Protein AF-A0A151RKY5-F1 (afdb_monomer)

Mean predicted aligned error: 9.1 Å

Radius of gyration: 17.98 Å; Cα contacts (8 Å, |Δi|>4): 87; chains: 1; bounding box: 35×40×43 Å

pLDDT: mean 82.79, std 9.02, range [46.06, 93.94]

Sequence (95 aa):
VWPASKDGEYFVRSAYNVIVNKDIFGELPLYNYLWSKFLPSKVYGFAWRSMLNKLPTKQNLIKRGILQAGDGYCIWCGHDLETMSHLFFEFPFAY

Solvent-accessible surface area (backbone atoms only — not comparable to full-atom values): 5719 Å² total; per-residue 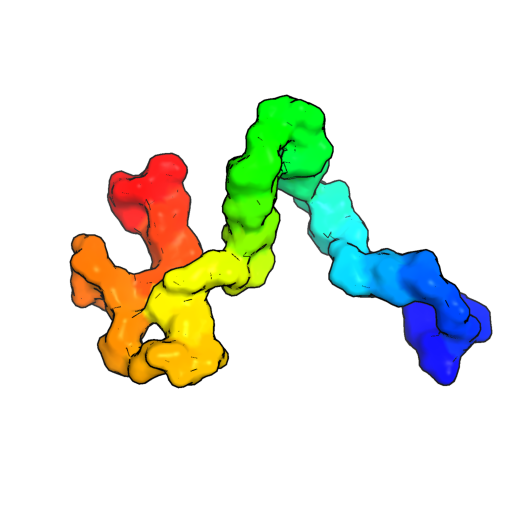(Å²): 120,34,87,80,32,98,85,30,56,83,46,73,68,45,55,48,46,63,74,64,33,46,82,71,44,67,71,35,70,64,46,62,59,50,73,35,93,85,53,55,70,70,56,34,56,48,52,54,34,50,77,69,69,63,51,88,32,44,47,52,29,32,76,68,68,75,42,57,83,87,65,23,49,23,85,86,76,66,75,50,62,24,38,70,58,39,60,54,68,70,37,96,82,31,120

Secondary structure (DSSP, 8-state):
--TTSTTS---HHHHHHHHHTHHHHTT-HHHHHHTSTTS-HHHHHHHHHHHTT-S--HHHHHHTTSS-GGGGB-TTTSSSB--HHIIIIISTT--

Organism: Cajanus cajan (NCBI:txid3821)

InterPro domains:
  IPR026960 Reverse transcriptase zinc-binding domain [PF13966] (10-94)

Structure (mmCIF, N/CA/C/O backbone):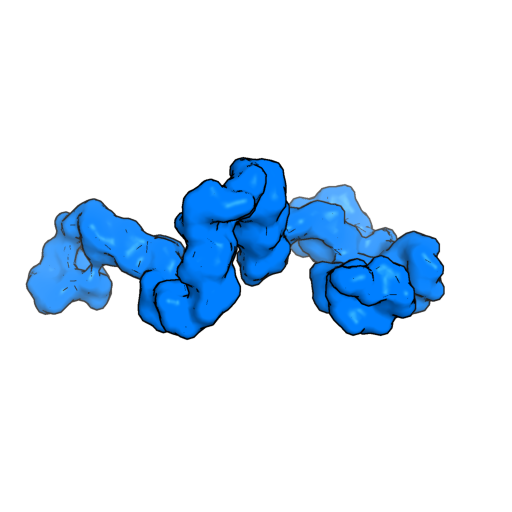
data_AF-A0A151RKY5-F1
#
_entry.id   AF-A0A151RKY5-F1
#
loop_
_atom_site.group_PDB
_atom_site.id
_atom_site.type_symbol
_atom_site.label_atom_id
_atom_site.label_alt_id
_atom_site.label_comp_id
_atom_site.label_asym_id
_atom_site.label_entity_id
_atom_site.label_seq_id
_atom_site.pdbx_PDB_ins_code
_atom_site.Cartn_x
_atom_site.Cartn_y
_atom_site.Cartn_z
_atom_site.occupancy
_atom_site.B_iso_or_equiv
_atom_site.auth_seq_id
_atom_site.auth_comp_id
_atom_site.auth_asym_id
_atom_site.auth_atom_id
_atom_site.pdbx_PDB_model_num
ATOM 1 N N . VAL A 1 1 ? -16.058 -26.335 15.783 1.00 78.12 1 VAL A N 1
ATOM 2 C CA . VAL A 1 1 ? -15.433 -25.696 16.964 1.00 78.12 1 VAL A CA 1
ATOM 3 C C . VAL A 1 1 ? -14.606 -24.520 16.467 1.00 78.12 1 VAL A C 1
ATOM 5 O O . VAL A 1 1 ? -13.781 -24.721 15.583 1.00 78.12 1 VAL A O 1
ATOM 8 N N . TRP A 1 2 ? -14.892 -23.302 16.926 1.00 87.25 2 TRP A N 1
ATOM 9 C CA . TRP A 1 2 ? -14.193 -22.076 16.529 1.00 87.25 2 TRP A CA 1
ATOM 10 C C . TRP A 1 2 ? -12.852 -21.960 17.283 1.00 87.25 2 TRP A C 1
ATOM 12 O O . TRP A 1 2 ? -12.866 -21.837 18.506 1.00 87.25 2 TRP A O 1
ATOM 22 N N . PRO A 1 3 ? -11.695 -21.996 16.595 1.00 84.50 3 PRO A N 1
ATOM 23 C CA . PRO A 1 3 ? -10.386 -22.152 17.242 1.00 84.50 3 PRO A CA 1
ATOM 24 C C . PRO A 1 3 ? -9.913 -20.909 18.006 1.00 84.50 3 PRO A C 1
ATOM 26 O O . PRO A 1 3 ? -9.039 -21.010 18.858 1.00 84.50 3 PRO A O 1
ATOM 29 N N . ALA A 1 4 ? -10.485 -19.736 17.721 1.00 80.88 4 ALA A N 1
ATOM 30 C CA . ALA A 1 4 ? -10.131 -18.484 18.389 1.00 80.88 4 ALA A CA 1
ATOM 31 C C . ALA A 1 4 ? -11.047 -18.143 19.580 1.00 80.88 4 ALA A C 1
ATOM 33 O O . ALA A 1 4 ? -11.061 -17.003 20.044 1.00 80.88 4 ALA A O 1
ATOM 34 N N . SER A 1 5 ? -11.822 -19.112 20.071 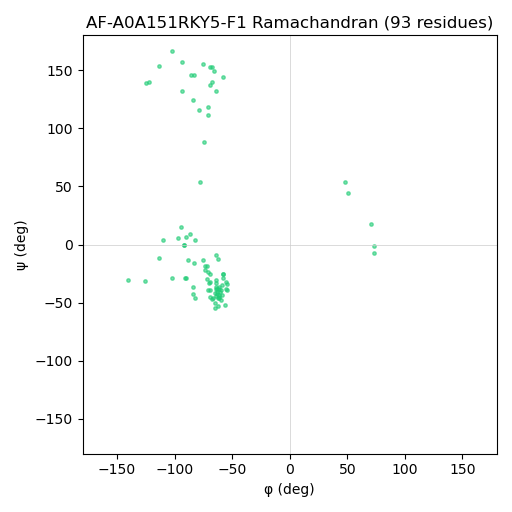1.00 84.62 5 SER A N 1
ATOM 35 C CA . SER A 1 5 ? -12.530 -19.026 21.349 1.00 84.62 5 SER A CA 1
ATOM 36 C C . SER A 1 5 ? -12.147 -20.216 22.219 1.00 84.62 5 SER A C 1
ATOM 38 O O . SER A 1 5 ? -12.063 -21.340 21.729 1.00 84.62 5 SER A O 1
ATOM 40 N N . LYS A 1 6 ? -11.937 -19.968 23.515 1.00 81.69 6 LYS A N 1
ATOM 41 C CA . LYS A 1 6 ? -11.595 -21.012 24.495 1.00 81.69 6 LYS A CA 1
ATOM 42 C C . LYS A 1 6 ? -12.724 -22.029 24.664 1.00 81.69 6 LYS A C 1
ATOM 44 O O . LYS A 1 6 ? -12.452 -23.204 24.871 1.00 81.69 6 LYS A O 1
ATOM 49 N N . ASP A 1 7 ? -13.960 -21.574 24.486 1.00 87.75 7 ASP A N 1
ATOM 50 C CA . ASP A 1 7 ? -15.166 -22.388 24.642 1.00 87.75 7 ASP A CA 1
ATOM 51 C C . ASP A 1 7 ? -15.603 -23.026 23.312 1.00 87.75 7 ASP A C 1
ATOM 53 O O . ASP A 1 7 ? -16.604 -23.731 23.238 1.00 87.75 7 ASP A O 1
ATOM 57 N N . GLY A 1 8 ? -14.869 -22.771 22.220 1.00 85.75 8 GLY A N 1
ATOM 58 C CA . GLY A 1 8 ? -15.172 -23.333 20.905 1.00 85.75 8 GLY A CA 1
ATOM 59 C C . GLY A 1 8 ? -16.391 -22.727 20.203 1.00 85.75 8 GLY A C 1
ATOM 60 O O . GLY A 1 8 ? -16.688 -23.111 19.065 1.00 85.75 8 GLY A O 1
ATOM 61 N N . GLU A 1 9 ? -17.074 -21.781 20.846 1.00 90.00 9 GLU A N 1
ATOM 62 C CA . GLU A 1 9 ? -18.215 -21.049 20.301 1.00 90.00 9 GLU A CA 1
ATOM 63 C C . GLU A 1 9 ? -17.781 -19.866 19.430 1.00 90.00 9 GLU A C 1
ATOM 65 O O . GLU A 1 9 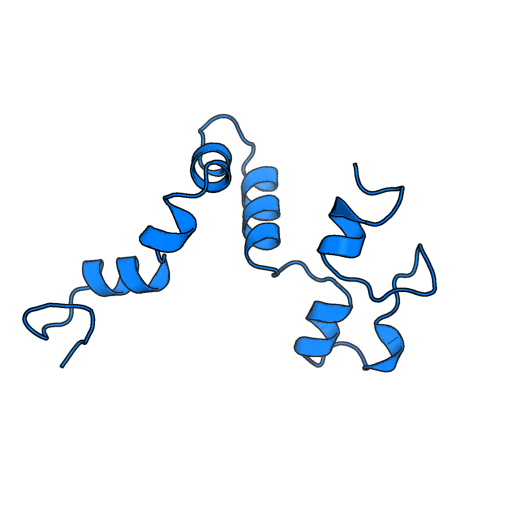? -16.768 -19.202 19.676 1.00 90.00 9 GLU A O 1
ATOM 70 N N . TYR A 1 10 ? -18.565 -19.597 18.388 1.00 86.62 10 TYR A N 1
ATOM 71 C CA . TYR A 1 10 ? -18.326 -18.479 17.487 1.00 86.62 10 TYR A CA 1
ATOM 72 C C . TYR A 1 10 ? -18.923 -17.190 18.052 1.00 86.62 10 TYR A C 1
ATOM 74 O O . TYR A 1 10 ? -20.133 -17.086 18.243 1.00 86.62 10 TYR A O 1
ATOM 82 N N . PHE A 1 11 ? -18.085 -16.165 18.198 1.00 89.00 11 PHE A N 1
ATOM 83 C CA . PHE A 1 11 ? -18.529 -14.803 18.472 1.00 89.00 11 PHE A CA 1
ATOM 84 C C . PHE A 1 11 ? -18.025 -13.847 17.391 1.00 89.00 11 PHE A C 1
ATOM 86 O O . PHE A 1 11 ? -16.860 -13.889 16.989 1.00 89.00 11 PHE A O 1
ATOM 93 N N . VAL A 1 12 ? -18.873 -12.896 16.983 1.00 86.88 12 VAL A N 1
ATOM 94 C CA . VAL A 1 12 ? -18.489 -11.830 16.036 1.00 86.88 12 VAL A CA 1
ATOM 95 C C . VAL A 1 12 ? -17.259 -11.070 16.542 1.00 86.88 12 VAL A C 1
ATOM 97 O O . VAL A 1 12 ? -16.349 -10.776 15.774 1.00 86.88 12 VAL A O 1
ATOM 100 N N . ARG A 1 13 ? -17.173 -10.827 17.858 1.00 82.69 13 ARG A N 1
ATOM 101 C CA . ARG A 1 13 ? -16.010 -10.194 18.497 1.00 82.69 13 ARG A CA 1
ATOM 102 C C . ARG A 1 13 ? -14.725 -11.013 18.333 1.00 82.69 13 ARG A C 1
ATOM 104 O O . ARG A 1 13 ? -13.685 -10.430 18.039 1.00 82.69 13 ARG A O 1
ATOM 111 N N . SER A 1 14 ? -14.774 -12.337 18.513 1.00 85.31 14 SER A N 1
ATOM 112 C CA . SER A 1 14 ? -13.584 -13.182 18.338 1.00 85.31 14 SER A CA 1
ATOM 113 C C . SER A 1 14 ? -13.168 -13.264 16.872 1.00 85.31 14 SER A C 1
ATOM 115 O O . SER A 1 14 ? -11.983 -13.170 16.578 1.00 85.31 14 SER A O 1
ATOM 117 N N . ALA A 1 15 ? -14.127 -13.354 15.945 1.00 84.75 15 ALA A N 1
ATOM 118 C CA . ALA A 1 15 ? -13.851 -13.321 14.509 1.00 84.75 15 ALA A CA 1
ATOM 119 C C . ALA A 1 15 ? -13.209 -11.996 14.081 1.00 84.75 15 ALA A C 1
ATOM 121 O O . ALA A 1 15 ? -12.186 -11.991 13.402 1.00 84.75 15 ALA A O 1
ATOM 122 N N . TYR A 1 16 ? -13.754 -10.872 14.549 1.00 82.62 16 TYR A N 1
ATOM 123 C CA . TYR A 1 16 ? -13.194 -9.551 14.290 1.00 82.62 16 TYR A CA 1
ATOM 124 C C . TYR A 1 16 ? -11.757 -9.420 14.808 1.00 82.62 16 TYR A C 1
ATOM 126 O O . TYR A 1 16 ? -10.897 -8.913 14.095 1.00 82.62 16 TYR A O 1
ATOM 134 N N . ASN A 1 17 ? -11.464 -9.914 16.014 1.00 78.81 17 ASN A N 1
ATOM 135 C CA . ASN A 1 17 ? -10.109 -9.865 16.569 1.00 78.81 17 ASN A CA 1
ATOM 136 C C . ASN A 1 17 ? -9.104 -10.695 15.756 1.00 78.81 17 ASN A C 1
ATOM 138 O O . ASN A 1 17 ? -7.986 -10.232 15.549 1.00 78.81 17 ASN A O 1
ATOM 142 N N . VAL A 1 18 ? -9.510 -11.864 15.248 1.00 81.62 18 VAL A N 1
ATOM 143 C CA . VAL A 1 18 ? -8.681 -12.679 14.341 1.00 81.62 18 VAL A CA 1
ATOM 144 C C . VAL A 1 18 ? -8.417 -11.944 13.026 1.00 81.62 18 VAL A C 1
ATOM 146 O O . VAL A 1 18 ? -7.283 -11.913 12.558 1.00 81.62 18 VAL A O 1
ATOM 149 N N . ILE A 1 19 ? -9.447 -11.325 12.441 1.00 78.12 19 ILE A N 1
ATOM 150 C CA . ILE A 1 19 ? -9.344 -10.620 11.153 1.00 78.12 19 ILE A CA 1
ATOM 151 C C . ILE A 1 19 ? -8.471 -9.369 11.270 1.00 78.12 19 ILE A C 1
ATOM 153 O O . ILE A 1 19 ? -7.617 -9.127 10.421 1.00 78.12 19 ILE A O 1
ATOM 157 N N . VAL A 1 20 ? -8.696 -8.562 12.307 1.00 73.69 20 VAL A N 1
ATOM 158 C CA . VAL A 1 20 ? -7.935 -7.326 12.534 1.00 73.69 20 VAL A CA 1
ATOM 159 C C . VAL A 1 20 ? -6.524 -7.629 13.022 1.00 73.69 20 VAL A C 1
ATOM 161 O O . VAL A 1 20 ? -5.644 -6.793 12.853 1.00 73.69 20 VAL A O 1
ATOM 164 N N . ASN A 1 21 ? -6.306 -8.818 13.593 1.00 69.88 21 ASN A N 1
ATOM 165 C CA . ASN A 1 21 ? -5.024 -9.272 14.110 1.00 69.88 21 ASN A CA 1
ATOM 166 C C . ASN A 1 21 ? -4.373 -8.194 14.991 1.00 69.88 21 ASN A C 1
ATOM 168 O O . ASN A 1 21 ? -3.263 -7.717 14.741 1.00 69.88 21 ASN A O 1
ATOM 172 N N . LYS A 1 22 ? -5.148 -7.734 15.984 1.00 64.75 22 LYS A N 1
ATOM 173 C CA . LYS A 1 22 ? -4.762 -6.625 16.866 1.00 64.75 22 LYS A CA 1
ATOM 174 C C . LYS A 1 22 ? -3.458 -6.891 17.610 1.00 64.75 22 LYS A C 1
ATOM 176 O O . LYS A 1 22 ? -2.790 -5.928 17.949 1.00 64.75 22 LYS A O 1
ATOM 181 N N . ASP A 1 23 ? -3.092 -8.148 17.817 1.00 65.12 23 ASP A N 1
ATOM 182 C CA . ASP A 1 23 ? -1.837 -8.506 18.472 1.00 65.12 23 ASP A CA 1
ATOM 183 C C . ASP A 1 23 ? -0.629 -8.192 17.568 1.00 65.12 23 ASP A C 1
ATOM 185 O O . ASP A 1 23 ? 0.402 -7.747 18.051 1.00 65.12 23 ASP A O 1
ATOM 189 N N . ILE A 1 24 ? -0.770 -8.312 16.240 1.00 64.81 24 ILE A N 1
ATOM 190 C CA . ILE A 1 24 ? 0.286 -7.940 15.282 1.00 64.81 24 ILE A CA 1
ATOM 191 C C . ILE A 1 24 ? 0.278 -6.434 14.994 1.00 64.81 24 ILE A C 1
ATOM 193 O O . ILE A 1 24 ? 1.327 -5.793 14.969 1.00 64.81 24 ILE A O 1
ATOM 197 N N . PHE A 1 25 ? -0.898 -5.850 14.740 1.00 65.44 25 PHE A N 1
ATOM 198 C CA . PHE A 1 25 ? -0.988 -4.452 14.299 1.00 65.44 25 PHE A CA 1
ATOM 199 C C . PHE A 1 25 ? -1.131 -3.441 15.434 1.00 65.44 25 PHE A C 1
ATOM 201 O O . PHE A 1 25 ? -0.699 -2.305 15.280 1.00 65.44 25 PHE A O 1
ATOM 208 N N . GLY A 1 26 ? -1.717 -3.821 16.565 1.00 63.28 26 GLY A N 1
ATOM 209 C CA . GLY A 1 26 ? -1.937 -2.926 17.703 1.00 63.28 26 GLY A CA 1
ATOM 210 C C . GLY A 1 26 ? -0.653 -2.545 18.440 1.00 63.28 26 GLY A C 1
ATOM 211 O O . GLY A 1 26 ? -0.608 -1.474 19.046 1.00 63.28 26 GLY A O 1
ATOM 212 N N . GLU A 1 27 ? 0.392 -3.370 18.342 1.00 65.88 27 GLU A N 1
ATOM 213 C CA . GLU A 1 27 ? 1.713 -3.086 18.918 1.00 65.88 27 GLU A CA 1
ATOM 214 C C . GLU A 1 27 ? 2.588 -2.202 18.018 1.00 65.88 27 GLU A C 1
ATOM 216 O O . GLU A 1 27 ? 3.550 -1.602 18.493 1.00 65.88 27 GLU A O 1
ATOM 221 N N . LEU A 1 28 ? 2.250 -2.059 16.730 1.00 69.62 28 LEU A N 1
ATOM 222 C CA . LEU A 1 28 ? 2.981 -1.189 15.811 1.00 69.62 28 LEU A CA 1
ATOM 223 C C . LEU A 1 28 ? 2.704 0.287 16.160 1.00 69.62 28 LEU A C 1
ATOM 225 O O . LEU A 1 28 ? 1.569 0.746 15.994 1.00 69.62 28 LEU A O 1
ATOM 229 N N . PRO A 1 29 ? 3.720 1.092 16.539 1.00 71.69 29 PRO A N 1
ATOM 230 C CA . PRO A 1 29 ? 3.536 2.523 16.813 1.00 71.69 29 PRO A CA 1
ATOM 231 C C . PRO A 1 29 ? 2.909 3.277 15.630 1.00 71.69 29 PRO A C 1
ATOM 233 O O . PRO A 1 29 ? 2.109 4.196 15.808 1.00 71.69 29 PRO A O 1
ATOM 236 N N . LEU A 1 30 ? 3.215 2.817 14.411 1.00 74.69 30 LEU A N 1
ATOM 237 C CA . LEU A 1 30 ? 2.631 3.288 13.158 1.00 74.69 30 LEU A CA 1
ATOM 238 C C . LEU A 1 30 ? 1.109 3.116 13.103 1.00 74.69 30 LEU A C 1
ATOM 240 O O . LEU A 1 30 ? 0.435 4.019 12.625 1.00 74.69 30 LEU A O 1
ATOM 244 N N . TYR A 1 31 ? 0.544 2.020 13.616 1.00 76.75 31 TYR A N 1
ATOM 245 C CA . TYR A 1 31 ? -0.908 1.822 13.632 1.00 76.75 31 TYR A CA 1
ATOM 246 C C . TYR A 1 31 ? -1.584 2.903 14.482 1.00 76.75 31 TYR A C 1
ATOM 248 O O . TYR A 1 31 ? -2.447 3.628 13.992 1.00 76.75 31 TYR A O 1
ATOM 256 N N . ASN A 1 32 ? -1.137 3.092 15.725 1.00 76.25 32 ASN A N 1
ATOM 257 C CA . ASN A 1 32 ? -1.709 4.100 16.623 1.00 76.25 32 ASN A CA 1
ATOM 258 C C . ASN A 1 32 ? -1.565 5.529 16.073 1.00 76.25 32 ASN A C 1
ATOM 260 O O . ASN A 1 32 ? -2.484 6.337 16.205 1.00 76.25 32 ASN A O 1
ATOM 264 N N . TYR A 1 33 ? -0.446 5.826 15.408 1.00 78.56 33 TYR A N 1
ATOM 265 C CA . TYR A 1 33 ? -0.243 7.109 14.740 1.00 78.56 33 TYR A CA 1
ATOM 266 C C . TYR A 1 33 ? -1.189 7.301 13.546 1.00 78.56 33 TYR A C 1
ATOM 268 O O . TYR A 1 33 ? -1.826 8.351 13.425 1.00 78.56 33 TYR A O 1
ATOM 276 N N . LEU A 1 34 ? -1.332 6.277 12.697 1.00 78.62 34 LEU A N 1
ATOM 277 C CA . LEU A 1 34 ? -2.192 6.321 11.514 1.00 78.62 34 LEU A CA 1
ATOM 278 C C . LEU A 1 34 ? -3.661 6.545 11.861 1.00 78.62 34 LEU A C 1
ATOM 280 O O . LEU A 1 34 ? -4.348 7.295 11.172 1.00 78.62 34 LEU A O 1
ATOM 284 N N . TRP A 1 35 ? -4.129 5.939 12.946 1.00 77.62 35 TRP A N 1
ATOM 285 C CA . TRP A 1 35 ? -5.504 6.085 13.420 1.00 77.62 35 TRP A CA 1
ATOM 286 C C . TRP A 1 35 ? -5.722 7.289 14.347 1.00 77.62 35 TRP A C 1
ATOM 288 O O . TRP A 1 35 ? -6.794 7.427 14.941 1.00 77.62 35 TRP A O 1
ATOM 298 N N . SER A 1 36 ? -4.733 8.176 14.481 1.00 76.12 36 SER A N 1
ATOM 299 C CA . SER A 1 36 ? -4.895 9.421 15.229 1.00 76.12 36 SER A CA 1
ATOM 300 C C . SER A 1 36 ? -5.836 10.393 14.503 1.00 76.12 36 SER A C 1
ATOM 302 O O . SER A 1 36 ? -5.935 10.411 13.277 1.00 76.12 36 SER A O 1
ATOM 304 N N . LYS A 1 37 ? -6.516 11.268 15.258 1.00 74.44 37 LYS A N 1
ATOM 305 C CA . LYS A 1 37 ? -7.454 12.267 14.701 1.00 74.44 37 LYS A CA 1
ATOM 306 C C . LYS A 1 37 ? -6.801 13.319 13.793 1.00 74.44 37 LYS A C 1
A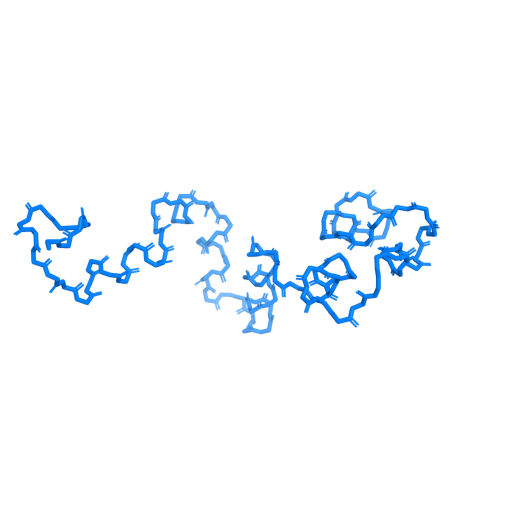TOM 308 O O . LYS A 1 37 ? -7.515 14.107 13.182 1.00 74.44 37 LYS A O 1
ATOM 313 N N . PHE A 1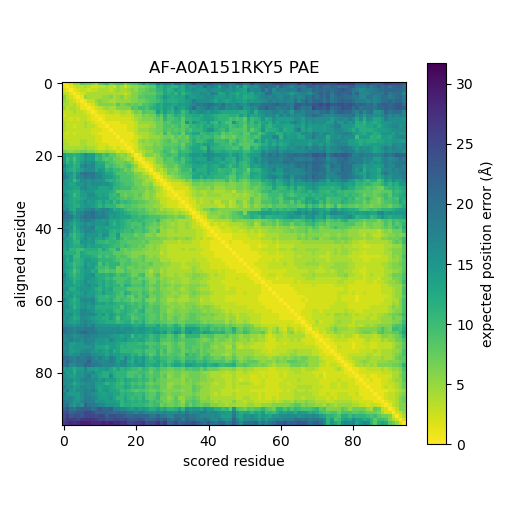 38 ? -5.472 13.368 13.737 1.00 78.69 38 PHE A N 1
ATOM 314 C CA . PHE A 1 38 ? -4.729 14.431 13.065 1.00 78.69 38 PHE A CA 1
ATOM 315 C C . PHE A 1 38 ? -4.465 14.159 11.582 1.00 78.69 38 PHE A C 1
ATOM 317 O O . PHE A 1 38 ? -4.093 15.081 10.859 1.00 78.69 38 PHE A O 1
ATOM 324 N N . LEU A 1 39 ? -4.665 12.926 11.106 1.00 81.56 39 LEU A N 1
ATOM 325 C CA . LEU A 1 39 ? -4.383 12.576 9.718 1.00 81.56 39 LEU A CA 1
ATOM 326 C C . LEU A 1 39 ? -5.627 12.714 8.831 1.00 81.56 39 LEU A C 1
ATOM 328 O O . LEU A 1 39 ? -6.688 12.175 9.156 1.00 81.56 39 LEU A O 1
ATOM 332 N N . PRO A 1 40 ? -5.514 13.380 7.666 1.00 86.69 40 PRO A N 1
ATOM 333 C CA . PRO A 1 40 ? -6.582 13.390 6.679 1.00 86.69 40 PRO A CA 1
ATOM 334 C C . PRO A 1 40 ? -6.943 11.967 6.236 1.00 86.69 40 PRO A C 1
ATOM 336 O O . PRO A 1 40 ? -6.069 11.121 6.038 1.00 86.69 40 PRO A O 1
ATOM 339 N N . SER A 1 41 ? -8.228 11.722 5.971 1.00 83.19 41 SER A N 1
ATOM 340 C CA . SER A 1 41 ? -8.744 10.400 5.578 1.00 83.19 41 SER A CA 1
ATOM 341 C C . SER A 1 41 ? -8.030 9.792 4.363 1.00 83.19 41 SER A C 1
ATOM 343 O O . SER A 1 41 ? -7.825 8.581 4.301 1.00 83.19 41 SER A O 1
ATOM 345 N N . LYS A 1 42 ? -7.594 10.631 3.414 1.00 83.94 42 LYS A N 1
ATOM 346 C CA . LYS A 1 42 ? -6.810 10.207 2.243 1.00 83.94 42 LYS A CA 1
ATOM 347 C C . LYS A 1 42 ? -5.437 9.649 2.626 1.00 83.94 42 LYS A C 1
ATOM 349 O O . LYS A 1 42 ? -5.024 8.637 2.068 1.00 83.94 42 LYS A O 1
ATOM 354 N N . VAL A 1 43 ? -4.756 10.291 3.576 1.00 84.81 43 VAL A N 1
ATOM 355 C CA . VAL A 1 43 ? -3.429 9.876 4.055 1.00 84.81 43 VAL A CA 1
ATOM 356 C C . VAL A 1 43 ? -3.553 8.573 4.828 1.00 84.81 43 VAL A C 1
ATOM 358 O O . VAL A 1 43 ? -2.821 7.625 4.555 1.00 84.81 43 VAL A O 1
ATOM 361 N N . TYR A 1 44 ? -4.549 8.498 5.712 1.00 85.50 44 TYR A N 1
ATOM 362 C CA . TYR A 1 44 ? -4.863 7.288 6.458 1.00 85.50 44 TYR A CA 1
ATOM 363 C C . TYR A 1 44 ? -5.125 6.092 5.520 1.00 85.50 44 TYR A C 1
ATOM 365 O O . TYR A 1 44 ? -4.483 5.046 5.633 1.00 85.50 44 TYR A O 1
ATOM 373 N N . GLY A 1 45 ? -6.020 6.260 4.541 1.00 85.88 45 GLY A N 1
ATOM 374 C CA . GLY A 1 45 ? -6.368 5.190 3.607 1.00 85.88 45 GLY A CA 1
ATOM 375 C C . GLY A 1 45 ? -5.194 4.758 2.728 1.00 85.88 45 GLY A C 1
ATOM 376 O O . GLY A 1 45 ? -5.042 3.570 2.441 1.00 85.88 45 GLY A O 1
ATOM 377 N N . PHE A 1 46 ? -4.346 5.701 2.318 1.00 87.50 46 PHE A N 1
ATOM 378 C CA . PHE A 1 46 ? -3.127 5.392 1.581 1.00 87.50 46 PHE A CA 1
ATOM 379 C C . PHE A 1 46 ? -2.150 4.582 2.435 1.00 87.50 46 PHE A C 1
ATOM 381 O O . PHE A 1 46 ? -1.786 3.477 2.045 1.00 87.50 46 PHE A O 1
ATOM 388 N N . ALA A 1 47 ? -1.794 5.076 3.620 1.00 86.31 47 ALA A N 1
ATOM 389 C CA . ALA A 1 47 ? -0.822 4.428 4.490 1.00 86.31 47 ALA A CA 1
ATOM 390 C C . ALA A 1 47 ? -1.279 3.040 4.960 1.00 86.31 47 ALA A C 1
ATOM 392 O O . ALA A 1 47 ? -0.484 2.102 4.972 1.00 86.31 47 ALA A O 1
ATOM 393 N N . TRP A 1 48 ? -2.570 2.865 5.257 1.00 85.88 48 TRP A N 1
ATOM 394 C CA . TRP A 1 48 ? -3.119 1.549 5.580 1.00 85.88 48 TRP A CA 1
ATOM 395 C C . TRP A 1 48 ? -2.968 0.561 4.417 1.00 85.88 48 TRP A C 1
ATOM 397 O O . TRP A 1 48 ? -2.509 -0.569 4.593 1.00 85.88 48 TRP A O 1
ATOM 407 N N . ARG A 1 49 ? -3.289 0.995 3.191 1.00 88.56 49 ARG A N 1
ATOM 408 C CA . ARG A 1 49 ? -3.086 0.174 1.986 1.00 88.56 49 ARG A CA 1
ATOM 409 C C . ARG A 1 49 ? -1.609 -0.108 1.730 1.00 88.56 49 ARG A C 1
ATOM 411 O O . ARG A 1 49 ? -1.299 -1.187 1.224 1.00 88.56 49 ARG A O 1
ATOM 418 N N . SER A 1 50 ? -0.729 0.826 2.079 1.00 87.06 50 SER A N 1
ATOM 419 C CA . SER A 1 50 ? 0.717 0.653 2.000 1.00 87.06 50 SER A CA 1
ATOM 420 C C . SER A 1 50 ? 1.211 -0.427 2.958 1.00 87.06 50 SER A C 1
ATOM 422 O O . SER A 1 50 ? 1.865 -1.372 2.525 1.00 87.06 50 SER A O 1
ATOM 424 N N . MET A 1 51 ? 0.824 -0.363 4.233 1.00 82.19 51 MET A N 1
ATOM 425 C CA . MET A 1 51 ? 1.210 -1.362 5.240 1.00 82.19 51 MET A CA 1
ATOM 426 C C . MET A 1 51 ? 0.756 -2.778 4.873 1.00 82.19 51 MET A C 1
ATOM 428 O O . MET A 1 51 ? 1.465 -3.746 5.126 1.00 82.19 51 MET A O 1
ATOM 432 N N . LEU A 1 52 ? -0.410 -2.910 4.238 1.00 84.56 52 LEU A N 1
ATOM 433 C CA . LEU A 1 52 ? -0.938 -4.206 3.804 1.00 84.56 52 LEU A CA 1
ATOM 434 C C . LEU A 1 52 ? -0.368 -4.697 2.461 1.00 84.56 52 LEU A C 1
ATOM 436 O O . LEU A 1 52 ? -0.832 -5.715 1.940 1.00 84.56 52 LEU A O 1
ATOM 440 N N . ASN A 1 53 ? 0.583 -3.971 1.865 1.00 87.31 53 ASN A N 1
ATOM 441 C CA . ASN A 1 53 ? 1.096 -4.226 0.521 1.00 87.31 53 ASN A CA 1
ATOM 442 C C . ASN A 1 53 ? -0.031 -4.364 -0.527 1.00 87.31 53 ASN A C 1
ATOM 444 O O . ASN A 1 53 ? -0.077 -5.300 -1.328 1.00 87.31 53 ASN A O 1
ATOM 448 N N . LYS A 1 54 ? -1.016 -3.458 -0.467 1.00 87.75 54 LYS A N 1
ATOM 449 C CA . LYS A 1 54 ? -2.215 -3.449 -1.331 1.00 87.75 54 LYS A CA 1
ATOM 450 C C . LYS A 1 54 ? -2.236 -2.302 -2.337 1.00 87.75 54 LYS A C 1
ATOM 452 O O . LYS A 1 54 ? -3.234 -2.149 -3.054 1.00 87.75 54 LYS A O 1
ATOM 457 N N . LEU A 1 55 ? -1.177 -1.499 -2.406 1.00 91.56 55 LEU A N 1
ATOM 458 C CA . LEU A 1 55 ? -1.026 -0.505 -3.463 1.00 91.56 55 LEU A CA 1
ATOM 459 C C . LEU A 1 55 ? -0.859 -1.181 -4.834 1.00 91.56 55 LEU A C 1
ATOM 461 O O . LEU A 1 55 ? -0.341 -2.300 -4.905 1.00 91.56 55 LEU A O 1
ATOM 465 N N . PRO A 1 56 ? -1.316 -0.534 -5.921 1.00 90.94 56 PRO A N 1
ATOM 466 C CA . PRO A 1 56 ? -1.254 -1.081 -7.273 1.00 90.94 56 PRO A CA 1
ATOM 467 C C . PRO A 1 56 ? 0.156 -0.952 -7.875 1.00 90.94 56 PRO A C 1
ATOM 469 O O . PRO A 1 56 ? 0.314 -0.388 -8.949 1.00 90.94 56 PRO A O 1
ATOM 472 N N . THR A 1 57 ? 1.180 -1.454 -7.183 1.00 92.62 57 THR A N 1
ATOM 473 C CA . THR A 1 57 ? 2.530 -1.577 -7.753 1.00 92.62 57 THR A CA 1
ATOM 474 C C . THR A 1 57 ? 2.528 -2.626 -8.859 1.00 92.62 57 THR A C 1
ATOM 476 O O . THR A 1 57 ? 1.730 -3.573 -8.797 1.00 92.62 57 THR A O 1
ATOM 479 N N . LYS A 1 58 ? 3.425 -2.531 -9.846 1.00 92.06 58 LYS A N 1
ATOM 480 C CA . LYS A 1 58 ? 3.488 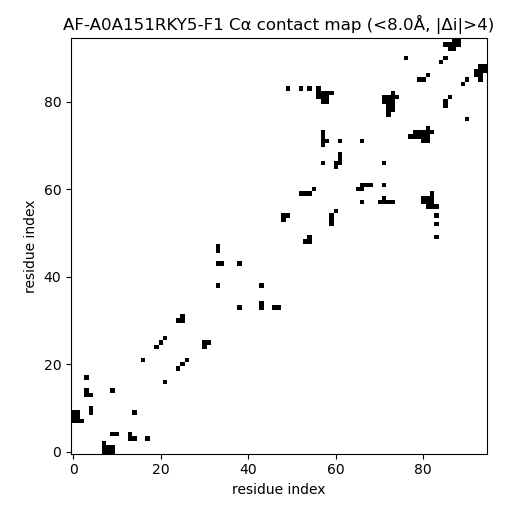-3.545 -10.917 1.00 92.06 58 LYS A CA 1
ATOM 481 C C . LYS A 1 58 ? 3.647 -4.958 -10.372 1.00 92.06 58 LYS A C 1
ATOM 483 O O . LYS A 1 58 ? 2.958 -5.863 -10.838 1.00 92.06 58 LYS A O 1
ATOM 488 N N . GLN A 1 59 ? 4.443 -5.154 -9.318 1.00 93.38 59 GLN A N 1
ATOM 489 C CA . GLN A 1 59 ? 4.554 -6.471 -8.691 1.00 93.38 59 GLN A CA 1
ATOM 490 C C . GLN A 1 59 ? 3.207 -6.976 -8.140 1.00 93.38 59 GLN A C 1
ATOM 492 O O . GLN A 1 59 ? 2.869 -8.151 -8.295 1.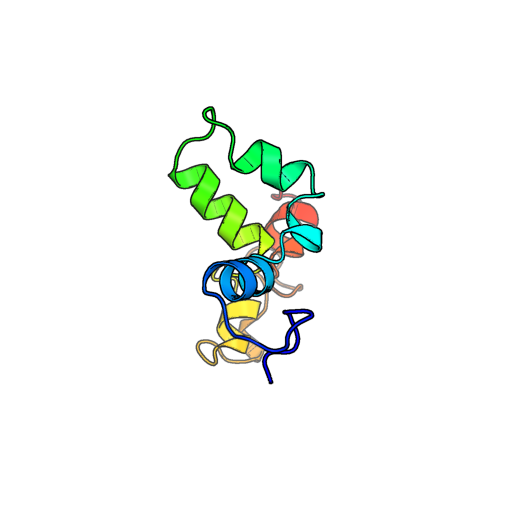00 93.38 59 GLN A O 1
ATOM 497 N N . ASN A 1 60 ? 2.407 -6.106 -7.518 1.00 93.44 60 ASN A N 1
ATOM 498 C CA . ASN A 1 60 ? 1.082 -6.478 -7.019 1.00 93.44 60 ASN A CA 1
ATOM 499 C C . ASN A 1 60 ? 0.066 -6.689 -8.147 1.00 93.44 60 ASN A C 1
ATOM 501 O O . ASN A 1 60 ? -0.843 -7.505 -7.991 1.00 93.44 60 ASN A O 1
ATOM 505 N N . LEU A 1 61 ? 0.213 -5.996 -9.276 1.00 93.69 61 LEU A N 1
ATOM 506 C CA . LEU A 1 61 ? -0.607 -6.209 -10.469 1.00 93.69 61 LEU A CA 1
ATOM 507 C C . LEU A 1 61 ? -0.278 -7.544 -11.154 1.00 93.69 61 LEU A C 1
ATOM 509 O O . LEU A 1 61 ? -1.203 -8.258 -11.537 1.00 93.69 61 LEU A O 1
ATOM 513 N N . ILE A 1 62 ? 0.999 -7.938 -11.213 1.00 93.94 62 ILE A N 1
ATOM 514 C CA . ILE A 1 62 ? 1.429 -9.263 -11.696 1.00 93.94 62 ILE A CA 1
ATOM 515 C C . ILE A 1 62 ? 0.858 -10.370 -10.810 1.00 93.94 62 ILE A C 1
ATOM 517 O O . ILE A 1 62 ? 0.261 -11.318 -11.313 1.00 93.94 62 ILE A O 1
ATOM 521 N N . LYS A 1 63 ? 0.945 -10.227 -9.479 1.00 91.62 63 LYS A N 1
ATOM 522 C CA . LYS A 1 63 ? 0.345 -11.189 -8.530 1.00 91.62 63 LYS A CA 1
ATOM 523 C C . LYS A 1 63 ? -1.168 -11.354 -8.708 1.00 91.62 63 LYS A C 1
ATOM 525 O O . LYS A 1 63 ? -1.716 -12.381 -8.325 1.00 91.62 63 LYS A O 1
ATOM 530 N N . ARG A 1 64 ? -1.845 -10.340 -9.253 1.00 93.19 64 ARG A N 1
ATOM 531 C CA . ARG A 1 64 ? -3.285 -10.361 -9.557 1.00 93.19 64 ARG A CA 1
ATOM 532 C C . ARG A 1 64 ? -3.595 -10.833 -10.981 1.00 93.19 64 ARG A C 1
ATOM 534 O O . ARG A 1 64 ? -4.765 -10.866 -11.340 1.00 93.19 64 ARG A O 1
ATOM 541 N N . GLY A 1 65 ? -2.582 -11.156 -11.786 1.00 92.56 65 GLY A N 1
ATOM 542 C CA . GLY A 1 65 ? -2.744 -11.540 -13.190 1.00 92.56 65 GLY A CA 1
ATOM 543 C C . GLY A 1 65 ? -3.166 -10.392 -14.113 1.00 92.56 65 GLY A C 1
ATOM 544 O O . GLY A 1 65 ? -3.669 -10.651 -15.198 1.00 92.56 65 GLY A O 1
ATOM 545 N N . ILE A 1 66 ? -3.002 -9.133 -13.685 1.00 93.81 66 ILE A N 1
ATOM 546 C CA . ILE A 1 66 ? -3.359 -7.949 -14.486 1.00 93.81 66 ILE A CA 1
ATOM 547 C C . ILE A 1 66 ? -2.224 -7.579 -15.451 1.00 93.81 66 ILE A C 1
ATOM 549 O O . ILE A 1 66 ? -2.486 -7.153 -16.570 1.00 93.81 66 ILE A O 1
ATOM 553 N N . LEU A 1 67 ? -0.969 -7.738 -15.018 1.00 92.94 67 LEU A N 1
ATOM 554 C CA . LEU A 1 67 ? 0.226 -7.504 -15.834 1.00 92.94 67 LEU A CA 1
ATOM 555 C C . LEU A 1 67 ? 0.970 -8.814 -16.093 1.00 92.94 67 LEU A C 1
ATOM 557 O O . LEU A 1 67 ? 0.903 -9.739 -15.276 1.00 92.94 67 LEU A O 1
ATOM 561 N N . GLN A 1 68 ? 1.710 -8.877 -17.203 1.00 92.00 68 GLN A N 1
ATOM 562 C CA . GLN A 1 68 ? 2.573 -10.018 -17.494 1.00 92.00 68 GLN A CA 1
ATOM 563 C C . GLN A 1 68 ? 3.840 -9.973 -16.633 1.00 92.00 68 GLN A C 1
ATOM 565 O O . GLN A 1 68 ? 4.282 -8.910 -16.201 1.00 92.00 68 GLN A O 1
ATOM 570 N N . ALA A 1 69 ? 4.460 -11.135 -16.407 1.00 84.44 69 ALA A N 1
ATOM 571 C CA . ALA A 1 69 ? 5.659 -11.241 -15.574 1.00 84.44 69 ALA A CA 1
ATOM 572 C C . ALA A 1 69 ? 6.832 -10.370 -16.073 1.00 84.44 69 ALA A C 1
ATOM 574 O O . ALA A 1 69 ? 7.626 -9.902 -15.261 1.00 84.44 69 ALA A O 1
ATOM 575 N N . GLY A 1 70 ? 6.913 -10.115 -17.385 1.00 86.50 70 GLY A N 1
ATOM 576 C CA . GLY A 1 70 ? 7.934 -9.253 -17.991 1.00 86.50 70 GLY A CA 1
ATOM 577 C C . GLY A 1 70 ? 7.738 -7.753 -17.744 1.00 86.50 70 GLY A C 1
ATOM 578 O O . GLY A 1 70 ? 8.697 -6.995 -17.843 1.00 86.50 70 GLY A O 1
ATOM 579 N N . ASP A 1 71 ? 6.538 -7.315 -17.353 1.00 88.75 71 ASP A N 1
ATOM 580 C CA . ASP A 1 71 ? 6.202 -5.889 -17.211 1.00 88.75 71 ASP A CA 1
ATOM 581 C C . ASP A 1 71 ? 6.486 -5.334 -15.806 1.00 88.75 71 ASP A C 1
ATOM 583 O O . ASP A 1 71 ? 6.119 -4.199 -15.491 1.00 88.75 71 ASP A O 1
ATOM 587 N N . GLY A 1 72 ? 7.116 -6.135 -14.940 1.00 90.50 72 GLY A N 1
ATOM 588 C CA . GLY A 1 72 ? 7.267 -5.862 -13.508 1.00 90.50 72 GLY A CA 1
ATOM 589 C C . GLY A 1 72 ? 8.308 -4.813 -13.141 1.00 90.50 72 GLY A C 1
ATOM 590 O O . GLY A 1 72 ? 8.320 -4.357 -11.998 1.00 90.50 72 GLY A O 1
ATOM 591 N N . TYR A 1 73 ? 9.164 -4.430 -14.084 1.00 90.75 73 TYR A N 1
ATOM 592 C CA . TYR A 1 73 ? 10.248 -3.484 -13.848 1.00 90.75 73 TYR A CA 1
ATOM 593 C C . TYR A 1 73 ? 9.724 -2.068 -13.610 1.00 90.75 73 TYR A C 1
ATOM 595 O O . TYR A 1 73 ? 8.810 -1.592 -14.292 1.00 90.75 73 TYR A O 1
ATOM 603 N N . CYS A 1 74 ? 10.302 -1.389 -12.627 1.00 89.38 74 CYS A N 1
ATOM 604 C CA . CYS A 1 74 ? 10.005 -0.004 -12.311 1.00 89.38 74 CYS A CA 1
ATOM 605 C C . CYS A 1 74 ? 10.408 0.896 -13.481 1.00 89.38 74 CYS A C 1
ATOM 607 O O . CYS A 1 74 ? 11.501 0.790 -14.033 1.00 89.38 74 CYS A O 1
ATOM 609 N N . ILE A 1 75 ? 9.498 1.792 -13.863 1.00 87.12 75 ILE A N 1
ATOM 610 C CA . ILE A 1 75 ? 9.677 2.689 -15.016 1.00 87.12 75 ILE A CA 1
ATOM 611 C C . ILE A 1 75 ? 10.765 3.735 -14.734 1.00 87.12 75 ILE A C 1
ATOM 613 O O . ILE A 1 75 ? 11.395 4.236 -15.658 1.00 87.12 75 ILE A O 1
ATOM 617 N N . TRP A 1 76 ? 10.996 4.051 -13.458 1.00 84.19 76 TRP A N 1
ATOM 618 C CA . TRP A 1 76 ? 11.926 5.094 -13.037 1.00 84.19 76 TRP A CA 1
ATOM 619 C C . TRP A 1 76 ? 13.374 4.608 -12.957 1.00 84.19 76 TRP A C 1
ATOM 621 O O . TRP A 1 76 ? 14.270 5.322 -13.394 1.00 84.19 76 TRP A O 1
ATOM 631 N N . CYS A 1 77 ? 13.614 3.408 -12.415 1.00 85.19 77 CYS A N 1
ATOM 632 C CA . CYS A 1 77 ? 14.962 2.835 -12.332 1.00 85.19 77 CYS A CA 1
ATOM 633 C C . CYS A 1 77 ? 15.323 2.000 -13.570 1.00 85.19 77 CYS A C 1
ATOM 635 O O . CYS A 1 77 ? 16.490 1.895 -13.927 1.00 85.19 77 CYS A O 1
ATOM 637 N N . GLY A 1 78 ? 14.333 1.396 -14.232 1.00 83.94 78 GLY A N 1
ATOM 638 C CA . GLY A 1 78 ? 14.516 0.567 -15.422 1.00 83.94 78 GLY A CA 1
ATOM 639 C C . GLY A 1 78 ? 15.137 -0.815 -15.183 1.00 83.94 78 GLY A C 1
ATOM 640 O O . GLY A 1 78 ? 15.162 -1.607 -16.121 1.00 83.94 78 GLY A O 1
ATOM 641 N N . HIS A 1 79 ? 15.613 -1.133 -13.973 1.00 84.81 79 HIS A N 1
ATOM 642 C CA . HIS A 1 79 ? 16.310 -2.397 -13.688 1.00 84.81 79 HIS A CA 1
ATOM 643 C C . HIS A 1 79 ? 15.721 -3.211 -12.527 1.00 84.81 79 HIS A C 1
ATOM 645 O O . HIS A 1 79 ? 15.747 -4.440 -12.580 1.00 84.81 79 HIS A O 1
ATOM 651 N N . ASP A 1 80 ? 15.148 -2.567 -11.509 1.00 88.12 80 ASP A N 1
ATOM 652 C CA . ASP A 1 80 ? 14.529 -3.257 -10.372 1.00 88.12 80 ASP A CA 1
ATOM 653 C C . ASP A 1 80 ? 13.030 -3.457 -10.584 1.00 88.12 80 ASP A C 1
ATOM 655 O O . ASP A 1 80 ? 12.371 -2.729 -11.329 1.00 88.12 80 ASP A O 1
ATOM 659 N N . LEU A 1 81 ? 12.461 -4.442 -9.892 1.00 90.44 81 LEU A N 1
ATOM 660 C CA . LEU A 1 81 ? 11.015 -4.629 -9.857 1.00 90.44 81 LEU A CA 1
ATOM 661 C C . LEU A 1 81 ? 10.340 -3.479 -9.107 1.00 90.44 81 LEU A C 1
ATOM 663 O O . LEU A 1 81 ? 10.792 -3.049 -8.047 1.00 90.44 81 LEU A O 1
ATOM 667 N N . GLU A 1 82 ? 9.194 -3.030 -9.614 1.00 91.00 82 GLU A N 1
ATOM 668 C CA . GLU A 1 82 ? 8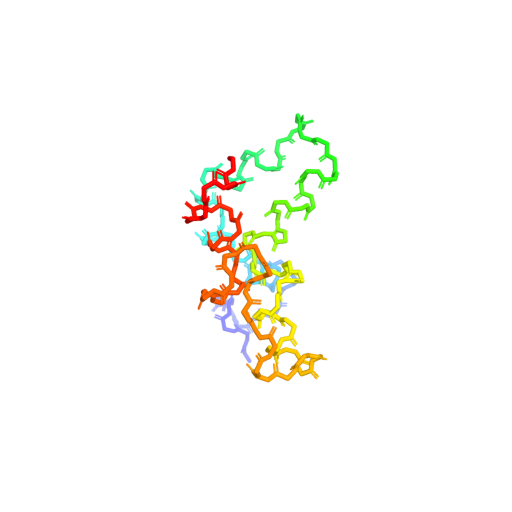.375 -2.035 -8.930 1.00 91.00 82 GLU A CA 1
ATOM 669 C C . GLU A 1 82 ? 7.656 -2.674 -7.738 1.00 91.00 82 GLU A C 1
ATOM 671 O O . GLU A 1 82 ? 6.537 -3.201 -7.827 1.00 91.00 82 GLU A O 1
ATOM 676 N N . THR A 1 83 ? 8.344 -2.650 -6.604 1.00 91.50 83 THR A N 1
ATOM 677 C CA . THR A 1 83 ? 7.828 -3.080 -5.309 1.00 91.50 83 THR A CA 1
ATOM 678 C C . THR A 1 83 ? 7.459 -1.866 -4.461 1.00 91.50 83 THR A C 1
ATOM 680 O O . THR A 1 83 ? 7.817 -0.728 -4.761 1.00 91.50 83 THR A O 1
ATOM 683 N N . MET A 1 84 ? 6.723 -2.098 -3.375 1.00 89.31 84 MET A N 1
ATOM 684 C CA . MET A 1 84 ? 6.451 -1.036 -2.411 1.00 89.31 84 MET A CA 1
ATOM 685 C C . MET A 1 84 ? 7.727 -0.515 -1.749 1.00 89.31 84 MET A C 1
ATOM 687 O O . MET A 1 84 ? 7.884 0.694 -1.626 1.00 89.31 84 MET A O 1
ATOM 691 N N . SER A 1 85 ? 8.648 -1.402 -1.372 1.00 87.75 85 SER A N 1
ATOM 692 C CA . SER A 1 85 ? 9.925 -0.990 -0.787 1.00 87.75 85 SER A CA 1
ATOM 693 C C . SER A 1 85 ? 10.753 -0.171 -1.767 1.00 87.75 85 SER A C 1
ATOM 695 O O . SER A 1 85 ? 11.274 0.880 -1.402 1.00 87.75 85 SER A O 1
ATOM 697 N N . HIS A 1 86 ? 10.760 -0.585 -3.034 1.00 88.12 86 HIS A N 1
ATOM 698 C CA . HIS A 1 86 ? 11.441 0.142 -4.092 1.00 88.12 86 HIS A CA 1
ATOM 699 C C . HIS A 1 86 ? 10.897 1.568 -4.245 1.00 88.12 86 HIS A C 1
ATOM 701 O O . HIS A 1 86 ? 11.663 2.525 -4.246 1.00 88.12 86 HIS A O 1
ATOM 707 N N . LEU A 1 87 ? 9.571 1.727 -4.299 1.00 86.62 87 LEU A N 1
ATOM 708 C CA . LEU A 1 87 ? 8.931 3.034 -4.486 1.00 86.62 87 LEU A CA 1
ATOM 709 C C . LEU A 1 87 ? 9.059 3.984 -3.282 1.00 86.62 87 LEU A C 1
ATOM 711 O O . LEU A 1 87 ? 9.086 5.192 -3.494 1.00 86.62 87 LEU A O 1
ATOM 715 N N . PHE A 1 88 ? 9.086 3.468 -2.047 1.00 84.62 88 PHE A N 1
ATOM 716 C CA . PHE A 1 88 ? 9.006 4.297 -0.831 1.00 84.62 88 PHE A CA 1
ATOM 717 C C . PHE A 1 88 ? 10.259 4.314 0.041 1.00 84.62 88 PHE A C 1
ATOM 719 O O . PHE A 1 88 ? 10.305 5.137 0.948 1.00 84.62 88 PHE A O 1
ATOM 726 N N . PHE A 1 89 ? 11.250 3.443 -0.181 1.00 83.31 89 PHE A N 1
ATOM 727 C CA . PHE A 1 89 ? 12.417 3.351 0.711 1.00 83.31 89 PHE A CA 1
ATOM 728 C C . PHE A 1 89 ? 13.764 3.142 0.006 1.00 83.31 89 PHE A C 1
ATOM 730 O O . PHE A 1 89 ? 14.782 3.568 0.541 1.00 83.31 89 PHE A O 1
ATOM 737 N N . GLU A 1 90 ? 13.808 2.476 -1.152 1.00 83.25 90 GLU A N 1
ATOM 738 C CA . GLU A 1 90 ? 15.085 2.081 -1.781 1.00 83.25 90 GLU A CA 1
ATOM 739 C C . GLU A 1 90 ? 15.494 2.991 -2.946 1.00 83.25 90 GLU A C 1
ATOM 741 O O . GLU A 1 90 ? 16.683 3.147 -3.222 1.00 83.25 90 GLU A O 1
ATOM 746 N N . PHE A 1 91 ? 14.532 3.590 -3.652 1.00 78.19 91 PHE A N 1
ATOM 747 C CA . PHE A 1 91 ? 14.824 4.435 -4.807 1.00 78.19 91 PHE A CA 1
ATOM 748 C C . PHE A 1 91 ? 15.128 5.887 -4.381 1.00 78.19 91 PHE A C 1
ATOM 750 O O . PHE A 1 91 ? 14.488 6.376 -3.461 1.00 78.19 91 PHE A O 1
ATOM 757 N N . PRO A 1 92 ? 16.026 6.644 -5.047 1.00 68.94 92 PRO A N 1
ATOM 758 C CA . PRO A 1 92 ? 16.425 7.998 -4.619 1.00 68.94 92 PRO A CA 1
ATOM 759 C C . PRO A 1 92 ? 15.299 9.046 -4.596 1.00 68.94 92 PRO A C 1
ATOM 761 O O . PRO A 1 92 ? 15.487 10.139 -4.071 1.00 68.94 92 PRO A O 1
ATOM 764 N N . PHE A 1 93 ? 14.149 8.731 -5.198 1.00 65.00 93 PHE A N 1
ATOM 765 C CA . PHE A 1 93 ? 12.931 9.546 -5.155 1.00 65.00 93 PHE A CA 1
ATOM 766 C C . PHE A 1 93 ? 11.931 9.084 -4.081 1.00 65.00 93 PHE A C 1
ATOM 768 O O . PHE A 1 93 ? 10.822 9.607 -4.015 1.00 65.00 93 PHE A O 1
ATOM 775 N N . ALA A 1 94 ? 12.299 8.106 -3.255 1.00 58.06 94 ALA A N 1
ATOM 776 C CA . ALA A 1 94 ? 11.602 7.787 -2.023 1.00 58.06 94 ALA A CA 1
ATOM 777 C C . ALA A 1 94 ? 11.868 8.904 -1.003 1.00 58.06 94 ALA A C 1
ATOM 779 O O . ALA A 1 94 ? 13.003 9.081 -0.563 1.00 58.06 94 ALA A O 1
ATOM 780 N N . TYR A 1 95 ? 10.836 9.684 -0.681 1.00 46.06 95 TYR A N 1
ATOM 781 C CA . TYR A 1 95 ? 10.881 10.752 0.325 1.00 46.06 95 TYR A CA 1
ATOM 782 C C . TYR A 1 95 ? 10.455 10.234 1.698 1.00 46.06 95 TYR A C 1
ATOM 784 O O . TYR A 1 95 ? 9.441 9.496 1.746 1.00 46.06 95 TYR A O 1
#

Foldseek 3Di:
DCPQDPVNDDDPVSVVCVVVVCVVQVPPPVNVVLPDPPDDPVSSVVVVCLVVQNPPQLVVCVVVVNDPPVVQDDPVVRPDGRGSCCCQPVDPPRD